Protein AF-A0A3S4LIE2-F1 (afdb_monomer_lite)

Radius of gyration: 16.59 Å; chains: 1; bounding box: 38×40×39 Å

Structure (mmCIF, N/CA/C/O backbone):
data_AF-A0A3S4LIE2-F1
#
_entry.id   AF-A0A3S4LIE2-F1
#
loop_
_atom_site.group_PDB
_atom_site.id
_atom_site.type_symbol
_atom_site.label_atom_id
_atom_site.label_alt_id
_atom_s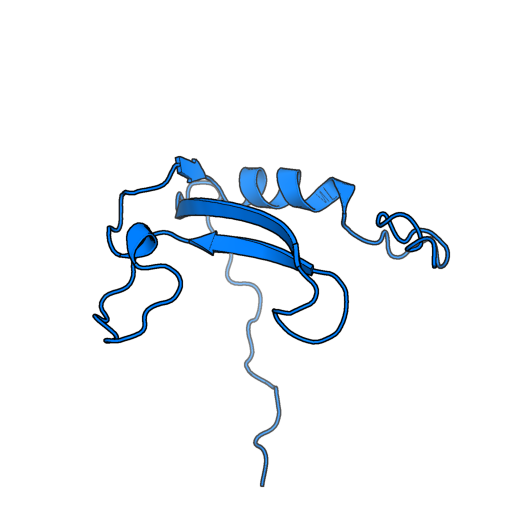ite.label_comp_id
_atom_site.label_asym_id
_atom_site.label_entity_id
_atom_site.label_seq_id
_atom_site.pdbx_PDB_ins_code
_atom_site.Cartn_x
_atom_site.Cartn_y
_atom_site.Cartn_z
_atom_site.occupancy
_atom_site.B_iso_or_equiv
_atom_site.auth_seq_id
_atom_site.auth_comp_id
_atom_site.auth_asym_id
_atom_site.auth_atom_id
_atom_site.pdbx_PDB_model_num
ATOM 1 N N . MET A 1 1 ? -8.472 10.598 -27.092 1.00 41.81 1 MET A N 1
ATOM 2 C CA . MET A 1 1 ? -9.824 10.164 -26.684 1.00 41.81 1 MET A CA 1
ATOM 3 C C . MET A 1 1 ? -9.706 9.562 -25.297 1.00 41.81 1 MET A C 1
ATOM 5 O O . MET A 1 1 ? -9.472 8.371 -25.163 1.00 41.81 1 MET A O 1
ATOM 9 N N . THR A 1 2 ? -9.739 10.413 -24.277 1.00 46.62 2 THR A N 1
ATOM 10 C CA . THR A 1 2 ? -9.688 10.006 -22.867 1.00 46.62 2 THR A CA 1
ATOM 11 C C . THR A 1 2 ? -11.138 9.851 -22.416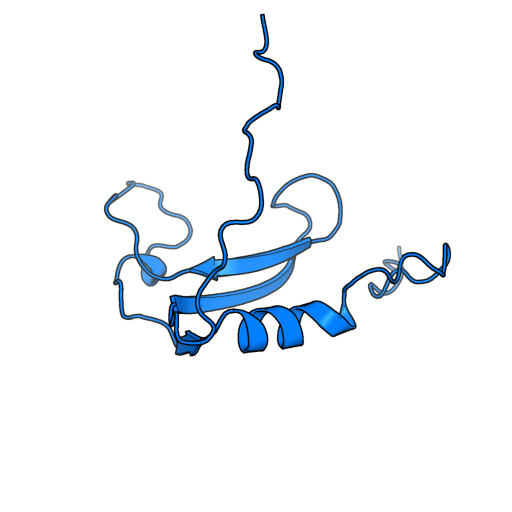 1.00 46.62 2 THR A C 1
ATOM 13 O O . THR A 1 2 ? -11.894 10.808 -22.601 1.00 46.62 2 THR A O 1
ATOM 16 N N . PRO A 1 3 ? -11.582 8.689 -21.912 1.00 47.34 3 PRO A N 1
ATOM 17 C CA . PRO A 1 3 ? -12.933 8.578 -21.380 1.00 47.34 3 PRO A CA 1
ATOM 18 C C . PRO A 1 3 ? -13.093 9.533 -20.183 1.00 47.34 3 PRO A C 1
ATOM 20 O O . PRO A 1 3 ? -12.108 9.799 -19.483 1.00 47.34 3 PRO A O 1
ATOM 23 N N . PRO A 1 4 ? -14.296 10.088 -19.952 1.00 52.19 4 PRO A N 1
ATOM 24 C CA . PRO A 1 4 ? -14.542 10.921 -18.787 1.00 52.19 4 PRO A CA 1
ATOM 25 C C . PRO A 1 4 ? -14.318 10.099 -17.514 1.00 52.19 4 PRO A C 1
ATOM 27 O O . PRO A 1 4 ? -14.785 8.968 -17.397 1.00 52.19 4 PRO A O 1
ATOM 30 N N . ILE A 1 5 ? -13.607 10.698 -16.561 1.00 56.69 5 ILE A N 1
ATOM 31 C CA . ILE A 1 5 ? -13.405 10.256 -15.172 1.00 56.69 5 ILE A CA 1
ATOM 32 C C . ILE A 1 5 ? -14.718 10.290 -14.365 1.00 56.69 5 ILE A C 1
ATOM 34 O O . ILE A 1 5 ? -14.787 10.868 -13.288 1.00 56.69 5 ILE A O 1
ATOM 38 N N . ALA A 1 6 ? -15.780 9.698 -14.902 1.00 45.03 6 ALA A N 1
ATOM 39 C CA . ALA A 1 6 ? -17.031 9.441 -14.206 1.00 45.03 6 ALA A CA 1
ATOM 40 C C . ALA A 1 6 ? -17.150 7.927 -14.010 1.00 45.03 6 ALA A C 1
ATOM 42 O O . ALA A 1 6 ? -17.982 7.259 -14.616 1.00 45.03 6 ALA A O 1
ATOM 43 N N . ALA A 1 7 ? -16.248 7.360 -13.209 1.00 47.09 7 ALA A N 1
ATOM 44 C CA . ALA A 1 7 ? -16.605 6.141 -12.508 1.00 47.09 7 ALA A CA 1
ATOM 45 C C . ALA A 1 7 ? -17.474 6.602 -11.340 1.00 47.09 7 ALA A C 1
ATOM 47 O O . ALA A 1 7 ? -16.973 7.270 -10.440 1.00 47.09 7 ALA A O 1
ATOM 48 N N . ASP A 1 8 ? -18.767 6.303 -11.389 1.00 48.09 8 ASP A N 1
ATOM 49 C CA . ASP A 1 8 ? -19.680 6.446 -10.261 1.00 48.09 8 ASP A CA 1
ATOM 50 C C . ASP A 1 8 ? -19.225 5.511 -9.128 1.00 48.09 8 ASP A C 1
ATOM 52 O O . ASP A 1 8 ? -19.757 4.423 -8.925 1.00 48.09 8 ASP A O 1
ATOM 56 N N . TYR A 1 9 ? -18.217 5.928 -8.360 1.00 58.28 9 TYR A N 1
ATOM 57 C CA . TYR A 1 9 ? -17.924 5.382 -7.036 1.00 58.28 9 TYR A CA 1
ATOM 58 C C . TYR A 1 9 ? -18.885 6.016 -6.025 1.00 58.28 9 TYR A C 1
ATOM 60 O O . TYR A 1 9 ? -18.480 6.524 -4.984 1.00 58.28 9 TYR A O 1
ATOM 68 N N . THR A 1 10 ? -20.186 6.051 -6.324 1.00 50.47 10 THR A N 1
ATOM 69 C CA . THR A 1 10 ? -21.180 6.395 -5.304 1.00 50.47 10 THR A CA 1
ATOM 70 C C . THR A 1 10 ? -20.923 5.508 -4.099 1.00 50.47 10 THR A C 1
ATOM 72 O O . THR A 1 10 ? -20.951 4.286 -4.233 1.00 50.47 10 THR A O 1
ATOM 75 N N . ALA A 1 11 ? -20.596 6.153 -2.976 1.00 58.06 11 ALA A N 1
ATOM 76 C CA . ALA A 1 11 ? -20.187 5.559 -1.715 1.00 58.06 11 ALA A CA 1
ATOM 77 C C . ALA A 1 11 ? -21.035 4.324 -1.395 1.00 58.06 11 ALA A C 1
ATOM 79 O O . ALA A 1 11 ? -22.148 4.427 -0.880 1.00 58.06 11 ALA A O 1
ATOM 80 N N . GLN A 1 12 ? -20.522 3.143 -1.735 1.00 56.19 12 GLN A N 1
ATOM 81 C CA . GLN A 1 12 ? -21.087 1.906 -1.232 1.00 56.19 12 GLN A CA 1
ATOM 82 C C . GLN A 1 12 ? -20.879 1.937 0.276 1.00 56.19 12 GLN A C 1
ATOM 84 O O . GLN A 1 12 ? -19.788 2.269 0.742 1.00 56.19 12 GLN A O 1
ATOM 89 N N . ALA A 1 13 ? -21.937 1.650 1.032 1.00 57.84 13 ALA A N 1
ATOM 90 C CA . ALA A 1 13 ? -21.864 1.539 2.478 1.00 57.84 13 ALA A CA 1
ATOM 91 C C . ALA A 1 13 ? -20.886 0.408 2.824 1.00 57.84 13 ALA A C 1
ATOM 93 O O . ALA A 1 13 ? -21.249 -0.768 2.813 1.00 57.84 13 ALA A O 1
ATOM 94 N N . VAL A 1 14 ? -19.620 0.759 3.053 1.00 63.34 14 VAL A N 1
ATOM 95 C CA . VAL A 1 14 ? -18.616 -0.172 3.556 1.00 63.34 14 VAL A CA 1
ATOM 96 C C . VAL A 1 14 ? -19.045 -0.513 4.976 1.00 63.34 14 VAL A C 1
ATOM 98 O O . VAL A 1 14 ? -19.209 0.380 5.805 1.00 63.34 14 VAL A O 1
ATOM 101 N N . SER A 1 15 ? -19.313 -1.791 5.240 1.00 66.25 15 SER A N 1
ATOM 102 C CA . SER A 1 15 ? -19.643 -2.236 6.592 1.00 66.25 15 SER A CA 1
ATOM 103 C C . SER A 1 15 ? -18.477 -1.915 7.525 1.00 66.25 15 SER A C 1
ATOM 105 O O . SER A 1 15 ? -17.333 -2.220 7.190 1.00 66.25 15 SER A O 1
ATOM 107 N N . THR A 1 16 ? -18.768 -1.374 8.706 1.00 69.38 16 THR A N 1
ATOM 108 C CA . THR A 1 16 ? -17.779 -1.058 9.755 1.00 69.38 16 THR A CA 1
ATOM 109 C C . THR A 1 16 ? -16.997 -2.283 10.254 1.00 69.38 16 THR A C 1
ATOM 111 O O . THR A 1 16 ? -15.976 -2.136 10.913 1.00 69.38 16 THR A O 1
ATOM 114 N N . ASP A 1 17 ? -17.442 -3.498 9.910 1.00 79.44 17 ASP A N 1
ATOM 115 C CA . ASP A 1 17 ? -16.770 -4.766 10.229 1.00 79.44 17 ASP A CA 1
ATOM 116 C C . ASP A 1 17 ? -15.819 -5.267 9.123 1.00 79.44 17 ASP A C 1
ATOM 118 O O . ASP A 1 17 ? -15.260 -6.360 9.224 1.00 79.44 17 ASP A O 1
ATOM 122 N N . THR A 1 18 ? -15.622 -4.518 8.031 1.00 89.31 18 THR A N 1
ATOM 123 C CA . THR A 1 18 ? -14.677 -4.937 6.986 1.00 89.31 18 THR A CA 1
ATOM 124 C C . THR A 1 18 ? -13.234 -4.769 7.459 1.00 89.31 18 THR A C 1
ATOM 126 O O . THR A 1 18 ? -12.755 -3.654 7.658 1.00 89.31 18 THR A O 1
ATOM 129 N N . ILE A 1 19 ? -12.525 -5.893 7.575 1.00 93.25 19 ILE A N 1
ATOM 130 C CA . ILE A 1 19 ? -11.101 -5.942 7.915 1.00 93.25 19 ILE A CA 1
ATOM 131 C C . ILE A 1 19 ? -10.264 -6.162 6.652 1.00 93.25 19 ILE A C 1
ATOM 133 O O . ILE A 1 19 ? -10.476 -7.122 5.909 1.00 93.25 19 ILE A O 1
ATOM 137 N N . GLY A 1 20 ? -9.287 -5.282 6.432 1.00 93.31 20 GLY A N 1
ATOM 138 C CA . GLY A 1 20 ? -8.247 -5.425 5.414 1.00 93.31 20 GLY A CA 1
ATOM 139 C C . GLY A 1 20 ? -6.886 -5.772 6.021 1.00 93.31 20 GLY A C 1
ATOM 140 O O . GLY A 1 20 ? -6.680 -5.641 7.227 1.00 93.31 20 GLY A O 1
ATOM 141 N N . TYR A 1 21 ? -5.940 -6.191 5.177 1.00 96.06 21 TYR A N 1
ATOM 142 C CA . TYR A 1 21 ? -4.546 -6.423 5.569 1.00 96.06 21 TYR A CA 1
ATOM 143 C C . TYR A 1 21 ? -3.657 -5.315 5.012 1.00 96.06 21 TYR A C 1
ATOM 145 O O . TYR A 1 21 ? -3.516 -5.163 3.796 1.00 96.06 21 TYR A O 1
ATOM 153 N N . LEU A 1 22 ? -3.043 -4.550 5.907 1.00 96.12 22 LEU A N 1
ATOM 154 C CA . LEU A 1 22 ? -2.131 -3.473 5.559 1.00 96.12 22 LEU A CA 1
ATOM 155 C C . LEU A 1 22 ? -0.690 -3.877 5.872 1.00 96.12 22 LEU A C 1
ATOM 157 O O . LEU A 1 22 ? -0.374 -4.220 7.010 1.00 96.12 22 LEU A O 1
ATOM 161 N N . HIS A 1 23 ? 0.182 -3.817 4.869 1.00 97.44 23 HIS A N 1
ATOM 162 C CA . HIS A 1 23 ? 1.602 -4.125 5.014 1.00 97.44 23 HIS A CA 1
ATOM 163 C C . HIS A 1 23 ? 2.347 -2.980 5.714 1.00 97.44 23 HIS A C 1
ATOM 165 O O . HIS A 1 23 ? 2.976 -3.186 6.749 1.00 97.44 23 HIS A O 1
ATOM 171 N N . SER A 1 24 ? 2.240 -1.763 5.174 1.00 96.06 24 SER A N 1
ATOM 172 C CA . SER A 1 24 ? 2.934 -0.580 5.691 1.00 96.06 24 SER A CA 1
ATOM 173 C C . SER A 1 24 ? 2.222 0.722 5.314 1.00 96.06 24 SER A C 1
ATOM 175 O O . SER A 1 24 ? 1.348 0.754 4.443 1.00 96.06 24 SER A O 1
ATOM 177 N N . THR A 1 25 ? 2.600 1.801 5.996 1.00 96.25 25 THR A N 1
ATOM 178 C CA . THR A 1 25 ? 2.202 3.180 5.697 1.00 96.25 25 THR A CA 1
ATOM 179 C C . THR A 1 25 ? 3.440 4.020 5.417 1.00 96.25 25 THR A C 1
ATOM 181 O O . THR A 1 25 ? 4.473 3.815 6.048 1.00 96.25 25 THR A O 1
ATOM 184 N N . GLU A 1 26 ? 3.331 4.967 4.489 1.00 94.88 26 GLU A N 1
ATOM 185 C CA . GLU A 1 26 ? 4.383 5.944 4.196 1.00 94.88 26 GLU A CA 1
ATOM 186 C C . GLU A 1 26 ? 3.792 7.354 4.240 1.00 94.88 26 GLU A C 1
ATOM 188 O O . GLU A 1 26 ? 2.840 7.672 3.518 1.00 94.88 26 GLU A O 1
ATOM 193 N N . SER A 1 27 ? 4.351 8.212 5.092 1.00 92.62 27 SER A N 1
ATOM 194 C CA . SER A 1 27 ? 3.953 9.615 5.186 1.00 92.62 27 SER A CA 1
ATOM 195 C C . SER A 1 27 ? 4.885 10.485 4.351 1.00 92.62 27 SER A C 1
ATOM 197 O O . SER A 1 27 ? 6.089 10.492 4.581 1.00 92.62 27 SER A O 1
ATOM 199 N N . GLY A 1 28 ? 4.337 11.290 3.442 1.00 90.06 28 GLY A N 1
ATOM 200 C CA . GLY A 1 28 ? 5.134 12.212 2.633 1.00 90.06 28 GLY A CA 1
ATOM 201 C C . GLY A 1 28 ? 5.739 11.575 1.381 1.00 90.06 28 GLY A C 1
ATOM 202 O O . GLY A 1 28 ? 6.789 12.003 0.909 1.00 90.06 28 GLY A O 1
ATOM 203 N N . ALA A 1 29 ? 5.066 10.582 0.808 1.00 92.06 29 ALA A N 1
ATOM 204 C CA . ALA A 1 29 ? 5.477 9.985 -0.448 1.00 92.06 29 ALA A CA 1
ATOM 205 C C . ALA A 1 29 ? 5.327 10.990 -1.605 1.00 92.06 29 ALA A C 1
ATOM 207 O O . ALA A 1 29 ? 4.212 11.342 -2.001 1.00 92.06 29 ALA A O 1
ATOM 208 N N . GLY A 1 30 ? 6.459 11.468 -2.129 1.00 94.44 30 GLY A N 1
ATOM 209 C CA . GLY A 1 30 ? 6.521 12.447 -3.225 1.00 94.44 30 GLY A CA 1
ATOM 210 C C . GLY A 1 30 ? 6.715 11.839 -4.618 1.00 94.44 30 GLY A C 1
ATOM 211 O O . GLY A 1 30 ? 6.693 12.565 -5.610 1.00 94.44 30 GLY A O 1
ATOM 212 N N . VAL A 1 31 ? 6.929 10.522 -4.701 1.00 94.94 31 VAL A N 1
ATOM 213 C CA . VAL A 1 31 ? 7.149 9.793 -5.966 1.00 94.94 31 VAL A CA 1
ATOM 214 C C . VAL A 1 31 ? 5.943 8.955 -6.396 1.00 94.94 31 VAL A C 1
ATOM 216 O O . VAL A 1 31 ? 5.875 8.529 -7.545 1.00 94.94 31 VAL A O 1
ATOM 219 N N . ASP A 1 32 ? 4.940 8.811 -5.528 1.00 91.25 32 ASP A N 1
ATOM 220 C CA . ASP A 1 32 ? 3.704 8.060 -5.789 1.00 91.25 32 ASP A CA 1
ATOM 221 C C . ASP A 1 32 ? 2.628 8.935 -6.468 1.00 91.25 32 ASP A C 1
ATOM 223 O O . ASP A 1 32 ? 1.436 8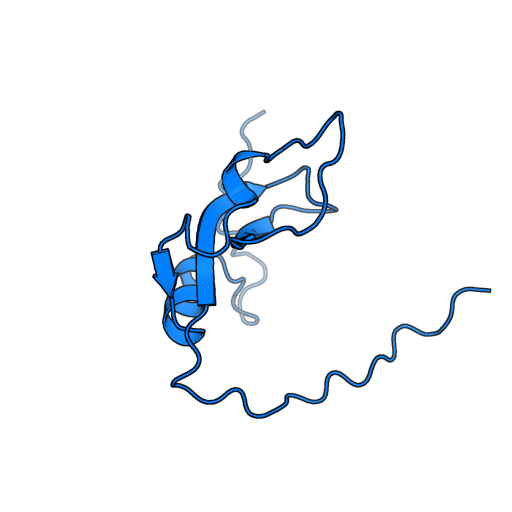.867 -6.164 1.00 91.25 32 ASP A O 1
ATOM 227 N N . GLY A 1 33 ? 3.072 9.818 -7.373 1.00 90.19 33 GLY A N 1
ATOM 228 C CA . GLY A 1 33 ? 2.282 10.793 -8.139 1.00 90.19 33 GLY A CA 1
ATOM 229 C C . GLY A 1 33 ? 2.499 12.262 -7.709 1.00 90.19 33 GLY A C 1
ATOM 230 O O . GLY A 1 33 ? 3.302 12.542 -6.827 1.00 90.19 33 GLY A O 1
ATOM 231 N N . PRO A 1 34 ? 1.717 13.230 -8.221 1.00 91.12 34 PRO A N 1
ATOM 232 C CA . PRO A 1 34 ? 1.901 14.660 -7.920 1.00 91.12 34 PRO A CA 1
ATOM 233 C C . PRO A 1 34 ? 1.588 15.063 -6.464 1.00 91.12 34 PRO A C 1
ATOM 235 O O . PRO A 1 34 ? 0.529 14.707 -5.955 1.00 91.12 34 PRO A O 1
ATOM 238 N N . GLY A 1 35 ? 2.447 15.870 -5.832 1.00 89.12 35 GLY A N 1
ATOM 239 C CA . GLY A 1 35 ? 2.275 16.352 -4.449 1.00 89.12 35 GLY A CA 1
ATOM 240 C C . GLY A 1 35 ? 2.782 15.375 -3.378 1.00 89.12 35 GLY A C 1
ATOM 241 O O . GLY A 1 35 ? 3.263 14.295 -3.702 1.00 89.12 35 GLY A O 1
ATOM 242 N N . MET A 1 36 ? 2.668 15.758 -2.102 1.00 90.12 36 MET A N 1
ATOM 243 C CA . MET A 1 36 ? 3.011 14.892 -0.964 1.00 90.12 36 MET A CA 1
ATOM 244 C C . MET A 1 36 ? 1.801 14.045 -0.574 1.00 90.12 36 MET A C 1
ATOM 246 O O . MET A 1 36 ? 0.729 14.596 -0.315 1.00 90.12 36 MET A O 1
ATOM 250 N N . ARG A 1 37 ? 1.961 12.719 -0.524 1.00 90.38 37 ARG A N 1
ATOM 251 C CA . ARG A 1 37 ? 0.880 11.791 -0.163 1.00 90.38 37 ARG A CA 1
ATOM 252 C C . ARG A 1 37 ? 1.149 11.039 1.127 1.00 90.38 37 ARG A C 1
ATOM 254 O O . ARG A 1 37 ? 2.290 10.804 1.511 1.00 90.38 37 ARG A O 1
ATOM 261 N N . PHE A 1 38 ? 0.061 10.621 1.758 1.00 94.62 38 PHE A N 1
ATOM 262 C CA . PHE A 1 38 ? 0.066 9.510 2.694 1.00 94.62 38 PHE A CA 1
ATOM 263 C C . PHE A 1 38 ? -0.342 8.254 1.918 1.00 94.62 38 PHE A C 1
ATOM 265 O O . PHE A 1 38 ? -1.392 8.254 1.272 1.00 94.62 38 PHE A O 1
ATOM 272 N N . VAL A 1 39 ? 0.494 7.219 1.926 1.00 95.69 39 VAL A N 1
ATOM 273 C CA . VAL A 1 39 ? 0.298 6.009 1.118 1.00 95.69 39 VAL A CA 1
ATOM 274 C C . VAL A 1 39 ? 0.095 4.806 2.027 1.00 95.69 39 VAL A C 1
ATOM 276 O O . VAL A 1 39 ? 0.856 4.572 2.962 1.00 95.69 39 VAL A O 1
ATOM 279 N N . PHE A 1 40 ? -0.942 4.032 1.721 1.00 96.56 40 PHE A N 1
ATOM 280 C CA . PHE A 1 40 ? -1.228 2.738 2.326 1.00 96.56 40 PHE A CA 1
ATOM 281 C C . PHE A 1 40 ? -0.763 1.630 1.374 1.00 96.56 40 PHE A C 1
ATOM 283 O O . PHE A 1 40 ? -1.333 1.467 0.295 1.00 96.56 40 PHE A O 1
ATOM 290 N N . PHE A 1 41 ? 0.233 0.837 1.770 1.00 96.81 41 PHE A N 1
ATOM 291 C CA . PHE A 1 41 ? 0.610 -0.377 1.046 1.00 96.81 41 PHE A CA 1
ATOM 292 C C . PHE A 1 41 ? -0.179 -1.563 1.606 1.00 96.81 41 PHE A C 1
ATOM 294 O O . PHE A 1 41 ? 0.023 -1.984 2.745 1.00 96.81 41 PHE A O 1
ATOM 301 N N . VAL A 1 42 ? -1.106 -2.105 0.815 1.00 96.38 42 VAL A N 1
ATOM 302 C CA . VAL A 1 42 ? -1.928 -3.266 1.197 1.00 96.38 42 VAL A CA 1
ATOM 303 C C . VAL A 1 42 ? -1.191 -4.587 0.967 1.00 96.38 42 VAL A C 1
ATOM 305 O O . VAL A 1 42 ? -0.288 -4.679 0.138 1.00 96.38 42 VAL A O 1
ATOM 308 N N . SER A 1 43 ? -1.577 -5.620 1.713 1.00 97.12 43 SER A N 1
ATOM 309 C CA . SER A 1 43 ? -1.041 -6.974 1.550 1.00 97.12 43 SER A CA 1
ATOM 310 C C . SER A 1 43 ? -1.812 -7.754 0.484 1.00 97.12 43 SER A C 1
ATOM 312 O O . SER A 1 43 ? -3.040 -7.730 0.443 1.00 97.12 43 SER A O 1
ATOM 314 N N . GLY A 1 44 ? -1.086 -8.511 -0.334 1.00 96.31 44 GLY A N 1
ATOM 315 C CA . GLY A 1 44 ? -1.614 -9.362 -1.394 1.00 96.31 44 GLY A CA 1
ATOM 316 C C . GLY A 1 44 ? -1.345 -8.807 -2.790 1.00 96.31 44 GLY A C 1
ATOM 317 O O . GLY A 1 44 ? -1.880 -7.781 -3.193 1.00 96.31 44 GLY A O 1
ATOM 318 N N . CYS A 1 45 ? -0.573 -9.550 -3.581 1.00 96.12 45 CYS A N 1
ATOM 319 C CA . CYS A 1 45 ? -0.451 -9.328 -5.017 1.00 96.12 45 CYS A CA 1
ATOM 320 C C . CYS A 1 45 ? -0.315 -10.688 -5.695 1.00 96.12 45 CYS A C 1
ATOM 322 O O . CYS A 1 45 ? 0.553 -11.480 -5.330 1.00 96.12 45 CYS A O 1
ATOM 324 N N . GLN A 1 46 ? -1.175 -10.974 -6.672 1.00 95.88 46 GLN A N 1
ATOM 325 C CA . GLN A 1 46 ? -1.178 -12.260 -7.382 1.00 95.88 46 GLN A CA 1
ATOM 326 C C . GLN A 1 46 ? -0.144 -12.308 -8.515 1.00 95.88 46 GLN A C 1
ATOM 328 O O . GLN A 1 46 ? 0.116 -13.371 -9.075 1.00 95.88 46 GLN A O 1
ATOM 333 N N . PHE A 1 47 ? 0.476 -11.173 -8.838 1.00 96.44 47 PHE A N 1
ATOM 334 C CA . PHE A 1 47 ? 1.531 -11.100 -9.839 1.00 96.44 47 PHE A CA 1
ATOM 335 C C . PHE A 1 47 ? 2.911 -11.382 -9.245 1.00 96.44 47 PHE A C 1
ATOM 337 O O . PHE A 1 47 ? 3.172 -11.184 -8.059 1.00 96.44 47 PHE A O 1
ATOM 344 N N . ARG A 1 48 ? 3.816 -11.858 -10.100 1.00 96.06 48 ARG A N 1
ATOM 345 C CA . ARG A 1 48 ? 5.212 -12.176 -9.768 1.00 96.06 48 ARG A CA 1
ATOM 346 C C . ARG A 1 48 ? 6.142 -11.455 -10.733 1.00 96.06 48 ARG A C 1
ATOM 348 O O . ARG A 1 48 ? 6.888 -12.071 -11.488 1.00 96.06 48 ARG A O 1
ATOM 355 N N . CYS A 1 49 ? 6.016 -10.131 -10.758 1.00 97.62 49 CYS A N 1
ATOM 356 C CA . CYS A 1 49 ? 6.817 -9.273 -11.622 1.00 97.62 49 CYS A CA 1
ATOM 357 C C . CYS A 1 49 ? 8.312 -9.502 -11.348 1.00 97.62 49 CYS A C 1
ATOM 359 O O . CYS A 1 49 ? 8.721 -9.510 -10.188 1.00 97.62 49 CYS A O 1
ATOM 361 N N . LEU A 1 50 ? 9.121 -9.633 -12.407 1.00 97.56 50 LEU A N 1
ATOM 362 C CA . LEU A 1 50 ? 10.571 -9.872 -12.312 1.00 97.56 50 LEU A CA 1
ATOM 363 C C . LEU A 1 50 ? 11.308 -8.769 -11.527 1.00 97.56 50 LEU A C 1
ATOM 365 O O . LEU A 1 50 ? 12.296 -9.037 -10.857 1.00 97.56 50 LEU A O 1
ATOM 369 N N . TYR A 1 51 ? 10.799 -7.541 -11.602 1.00 97.25 51 TYR A N 1
ATOM 370 C CA . TYR A 1 51 ? 11.332 -6.336 -10.961 1.00 97.25 51 TYR A CA 1
ATOM 371 C C . TYR A 1 51 ? 10.300 -5.734 -9.998 1.00 97.25 51 TYR A C 1
ATOM 373 O O . TYR A 1 51 ? 10.039 -4.532 -9.995 1.00 97.25 51 TYR A O 1
ATOM 381 N N . CYS A 1 52 ? 9.641 -6.589 -9.212 1.00 97.50 52 CYS A N 1
ATOM 382 C CA . CYS A 1 52 ? 8.716 -6.118 -8.189 1.00 97.50 52 CYS A CA 1
ATOM 383 C C . CYS A 1 52 ? 9.464 -5.244 -7.174 1.00 97.50 52 CYS A C 1
ATOM 385 O O . CYS A 1 52 ? 10.440 -5.693 -6.581 1.00 97.50 52 CYS A O 1
ATOM 387 N N . HIS A 1 53 ? 8.995 -4.012 -6.977 1.00 95.75 53 HIS A N 1
ATOM 388 C CA . HIS A 1 53 ? 9.567 -3.107 -5.982 1.00 95.75 53 HIS A CA 1
ATOM 389 C C . HIS A 1 53 ? 9.267 -3.574 -4.550 1.00 95.75 53 HIS A C 1
ATOM 391 O O . HIS A 1 53 ? 10.128 -3.476 -3.685 1.00 95.75 53 HIS A O 1
ATOM 397 N N . ASN A 1 54 ? 8.084 -4.173 -4.349 1.00 95.38 54 ASN A N 1
ATOM 398 C CA . ASN A 1 54 ? 7.568 -4.589 -3.043 1.00 95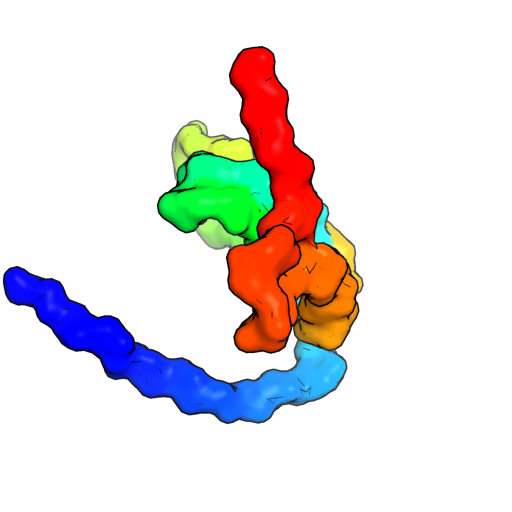.38 54 ASN A CA 1
ATOM 399 C C . ASN A 1 54 ? 7.217 -6.095 -3.036 1.00 95.38 54 ASN A C 1
ATOM 401 O O . ASN A 1 54 ? 6.036 -6.458 -2.978 1.00 95.38 54 ASN A O 1
ATOM 405 N N . PRO A 1 55 ? 8.198 -7.008 -3.187 1.00 96.31 55 PRO A N 1
ATOM 406 C CA . PRO A 1 55 ? 7.941 -8.453 -3.234 1.00 96.31 55 PRO A CA 1
ATOM 407 C C . PRO A 1 55 ? 7.465 -9.029 -1.890 1.00 96.31 55 PRO A C 1
ATOM 409 O O . PRO A 1 55 ? 6.828 -10.081 -1.837 1.00 96.31 55 PRO A O 1
ATOM 412 N N . ASP A 1 56 ? 7.741 -8.327 -0.799 1.00 95.06 56 ASP A N 1
ATOM 413 C CA . ASP A 1 56 ? 7.238 -8.586 0.547 1.00 95.06 56 ASP A CA 1
ATOM 414 C C . ASP A 1 56 ? 5.706 -8.486 0.643 1.00 95.06 56 ASP A C 1
ATOM 416 O O . ASP A 1 56 ? 5.076 -9.276 1.352 1.00 95.06 56 ASP A O 1
ATOM 420 N N . THR A 1 57 ? 5.071 -7.620 -0.148 1.00 96.94 57 THR A N 1
ATOM 421 C CA . THR A 1 57 ? 3.604 -7.467 -0.158 1.00 96.94 57 THR A CA 1
ATOM 422 C C . THR A 1 57 ? 2.851 -8.646 -0.786 1.00 96.94 57 THR A C 1
ATOM 424 O O . THR A 1 57 ? 1.629 -8.705 -0.705 1.00 96.94 57 THR A O 1
ATOM 427 N N . TRP A 1 58 ? 3.521 -9.622 -1.409 1.00 96.31 58 TRP A N 1
ATOM 428 C CA . TRP A 1 58 ? 2.849 -10.689 -2.169 1.00 96.31 58 TRP A CA 1
ATOM 429 C C . TRP A 1 58 ? 1.905 -11.566 -1.349 1.00 96.31 58 TRP A C 1
ATOM 431 O O . TRP A 1 58 ? 0.916 -12.076 -1.880 1.00 96.31 58 TRP A O 1
ATOM 441 N N . LYS A 1 59 ? 2.228 -11.794 -0.078 1.00 94.19 59 LYS A N 1
ATOM 442 C CA . LYS A 1 59 ? 1.471 -12.695 0.791 1.00 94.19 59 LYS A CA 1
ATOM 443 C C . LYS A 1 59 ? 0.279 -11.948 1.387 1.00 94.19 59 LYS A C 1
ATOM 445 O O . LYS A 1 59 ? 0.459 -10.952 2.075 1.00 94.19 59 LYS A O 1
ATOM 450 N N . LEU A 1 60 ? -0.925 -12.484 1.180 1.00 87.69 60 LEU A N 1
ATOM 451 C CA . LEU A 1 60 ? -2.190 -11.853 1.583 1.00 87.69 60 LEU A CA 1
ATOM 452 C C . LEU A 1 60 ? -2.269 -11.526 3.085 1.00 87.69 60 LEU A C 1
ATOM 454 O O . LEU A 1 60 ? -2.860 -10.527 3.467 1.00 87.69 60 LEU A O 1
ATOM 458 N N . HIS A 1 61 ? -1.631 -12.344 3.923 1.00 86.62 61 HIS A N 1
ATOM 459 C CA . HIS A 1 61 ? -1.626 -12.185 5.381 1.00 86.62 61 HIS A CA 1
ATOM 460 C C . HIS A 1 61 ? -0.310 -11.605 5.928 1.00 86.62 61 HIS A C 1
ATOM 462 O O . HIS A 1 61 ? -0.074 -11.666 7.130 1.00 86.62 61 HIS A O 1
ATOM 468 N N . ASN A 1 62 ? 0.571 -11.078 5.068 1.00 88.69 62 ASN A N 1
ATOM 469 C CA . ASN A 1 62 ? 1.817 -10.432 5.491 1.00 88.69 62 ASN A CA 1
ATOM 470 C C . ASN A 1 62 ? 1.591 -8.943 5.778 1.00 88.69 62 ASN A C 1
ATOM 472 O O . ASN A 1 62 ? 2.140 -8.079 5.105 1.00 88.69 62 ASN A O 1
ATOM 476 N N . GLY A 1 63 ? 0.743 -8.661 6.761 1.00 90.94 63 GLY A N 1
ATOM 477 C CA . GLY A 1 63 ? 0.388 -7.313 7.181 1.00 90.94 63 GLY A CA 1
ATOM 478 C C . GLY A 1 63 ? -0.484 -7.343 8.429 1.00 90.94 63 GLY A C 1
ATOM 479 O O . GLY A 1 63 ? -0.929 -8.406 8.871 1.00 90.94 63 GLY A O 1
ATOM 480 N N . ARG A 1 64 ? -0.741 -6.173 9.007 1.00 95.31 64 ARG A N 1
ATOM 481 C CA . ARG A 1 64 ? -1.664 -6.038 10.137 1.00 95.31 64 ARG A CA 1
ATOM 482 C C . ARG A 1 64 ? -3.110 -5.995 9.653 1.00 95.31 64 ARG A C 1
ATOM 484 O O . ARG A 1 64 ? -3.397 -5.457 8.588 1.00 95.31 64 ARG A O 1
ATOM 491 N N . GLN A 1 65 ? -4.014 -6.540 10.458 1.00 95.50 65 GLN A N 1
ATOM 492 C CA . GLN A 1 65 ? -5.454 -6.411 10.249 1.00 95.50 65 GLN A CA 1
ATOM 493 C C . GLN A 1 65 ? -5.905 -5.009 10.663 1.00 95.50 65 GLN A C 1
ATOM 495 O O . GLN A 1 65 ? -5.562 -4.561 11.758 1.00 95.50 65 GLN A O 1
ATOM 500 N N . VAL A 1 66 ? -6.630 -4.317 9.786 1.00 94.75 66 VAL A N 1
ATOM 501 C CA . VAL A 1 66 ? -7.039 -2.918 9.979 1.00 94.75 66 VAL A CA 1
ATOM 502 C C . VAL A 1 66 ? -8.457 -2.719 9.451 1.00 94.75 66 VAL A C 1
ATOM 504 O O . VAL A 1 66 ? -8.761 -3.167 8.344 1.00 94.75 66 VAL A O 1
ATOM 507 N N . SER A 1 67 ? -9.315 -2.045 10.222 1.00 94.69 67 SER A N 1
ATOM 508 C CA . SER A 1 67 ? -10.610 -1.554 9.726 1.00 94.69 67 SER A CA 1
ATOM 509 C C . SER A 1 67 ? -10.444 -0.251 8.937 1.00 94.69 67 SER A C 1
ATOM 511 O O . SER A 1 67 ? -9.415 0.426 9.022 1.00 94.69 67 SER A O 1
ATOM 513 N N . VAL A 1 68 ? -11.465 0.151 8.183 1.00 92.38 68 VAL A N 1
ATOM 514 C CA . VAL A 1 68 ? -11.424 1.430 7.457 1.00 92.38 68 VAL A CA 1
ATOM 515 C C . VAL A 1 68 ? -11.277 2.608 8.422 1.00 92.38 68 VAL A C 1
ATOM 517 O O . VAL A 1 68 ? -10.483 3.508 8.174 1.00 92.38 68 VAL A O 1
ATOM 520 N N . GLU A 1 69 ? -11.975 2.585 9.552 1.00 92.06 69 GLU A N 1
ATOM 521 C CA . GLU A 1 69 ? -11.932 3.629 10.579 1.00 92.06 69 GLU A CA 1
ATOM 522 C C . GLU A 1 69 ? -10.534 3.751 11.189 1.00 92.06 69 GLU A C 1
ATOM 524 O O . GLU A 1 69 ? -10.031 4.860 11.369 1.00 92.06 69 GLU A O 1
ATOM 529 N N . GLN A 1 70 ? -9.881 2.618 11.462 1.00 93.88 70 GLN A N 1
ATOM 530 C CA . GLN A 1 70 ? -8.508 2.598 11.962 1.00 93.88 70 GLN A CA 1
ATOM 531 C C . GLN A 1 70 ? -7.540 3.190 10.933 1.00 93.88 70 GLN A C 1
ATOM 533 O O . GLN A 1 70 ? -6.759 4.076 11.277 1.00 93.88 70 GLN A O 1
ATOM 538 N N . ALA A 1 71 ? -7.638 2.785 9.664 1.00 93.12 71 ALA A N 1
ATOM 539 C CA . ALA A 1 71 ? -6.813 3.351 8.599 1.00 93.12 71 ALA A CA 1
ATOM 540 C C . ALA A 1 71 ? -7.056 4.864 8.435 1.00 93.12 71 ALA A C 1
ATOM 542 O O . ALA A 1 71 ? -6.108 5.644 8.356 1.00 93.12 71 ALA A O 1
ATOM 543 N N . LEU A 1 72 ? -8.316 5.309 8.459 1.00 91.38 72 LEU A N 1
ATOM 544 C CA . LEU A 1 72 ? -8.672 6.727 8.377 1.00 91.38 72 LEU A CA 1
ATOM 545 C C . LEU A 1 72 ? -8.128 7.536 9.561 1.00 91.38 72 LEU A C 1
ATOM 547 O O . LEU A 1 72 ? -7.685 8.669 9.375 1.00 91.38 72 LEU A O 1
ATOM 551 N N . SER A 1 73 ? -8.109 6.959 10.763 1.00 92.12 73 SER A N 1
ATOM 552 C CA . SER A 1 73 ? -7.553 7.621 11.946 1.00 92.12 73 SER A CA 1
ATOM 553 C C . SER A 1 73 ? -6.048 7.891 11.831 1.00 92.12 73 SER A C 1
ATOM 555 O O . SER A 1 73 ? -5.568 8.887 12.367 1.00 92.12 73 SER A O 1
ATOM 557 N N . GLU A 1 74 ? -5.309 7.066 11.084 1.00 93.38 74 GLU A N 1
ATOM 558 C CA . GLU A 1 74 ? -3.864 7.235 10.882 1.00 93.38 74 GLU A CA 1
ATOM 559 C C . GLU A 1 74 ? -3.519 8.328 9.873 1.00 93.38 74 GLU A C 1
ATOM 561 O O . GLU A 1 74 ? -2.510 9.013 10.031 1.00 93.38 74 GLU A O 1
ATOM 566 N N . VAL A 1 75 ? -4.356 8.521 8.850 1.00 93.50 75 VAL A N 1
ATOM 567 C CA . VAL A 1 75 ? -4.172 9.604 7.872 1.00 93.50 75 VAL A CA 1
ATOM 568 C C . VAL A 1 75 ? -4.748 10.934 8.368 1.00 93.50 75 VAL A C 1
ATOM 570 O O . VAL A 1 75 ? -4.326 11.990 7.899 1.00 93.50 75 VAL A O 1
ATOM 573 N N . ALA A 1 76 ? -5.669 10.913 9.339 1.00 91.62 76 ALA A N 1
ATOM 574 C CA . ALA A 1 76 ? -6.348 12.106 9.848 1.00 91.62 76 ALA A CA 1
ATOM 575 C C . ALA A 1 76 ? -5.408 13.266 10.254 1.00 91.62 76 ALA A C 1
ATOM 577 O O . ALA A 1 76 ? -5.720 14.401 9.892 1.00 91.62 76 ALA A O 1
ATOM 578 N N . PRO A 1 77 ? -4.246 13.046 10.908 1.00 90.25 77 PRO A N 1
ATOM 579 C CA . PRO A 1 77 ? -3.305 14.126 11.231 1.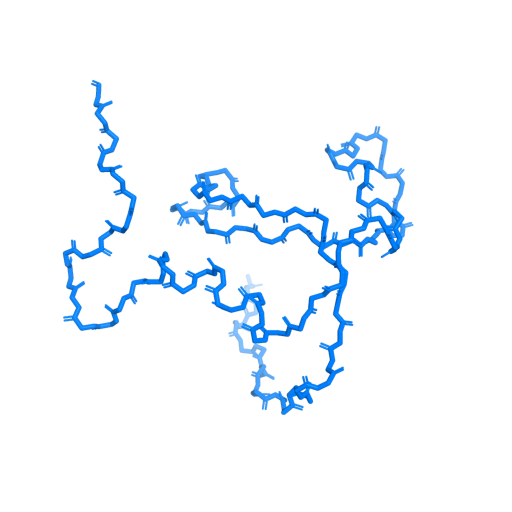00 90.25 77 PRO A CA 1
ATOM 580 C C . PRO A 1 77 ? -2.695 14.822 10.004 1.00 90.25 77 PRO A C 1
ATOM 582 O O . PRO A 1 77 ? -2.205 15.944 10.110 1.00 90.25 77 PRO A O 1
ATOM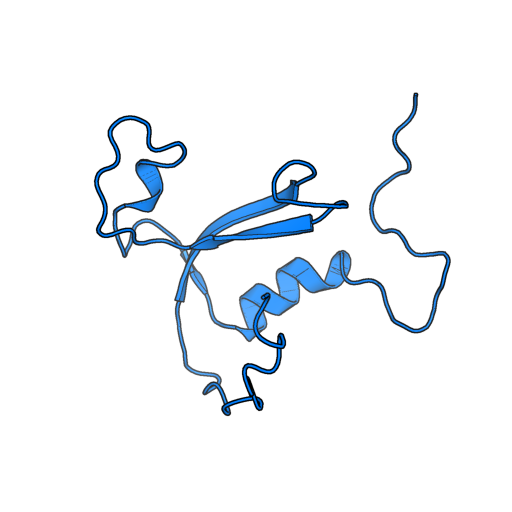 585 N N . TYR A 1 78 ? -2.714 14.159 8.845 1.00 87.69 78 TYR A N 1
ATOM 586 C CA . TYR A 1 78 ? -2.163 14.649 7.582 1.00 87.69 78 TYR A CA 1
ATOM 587 C C . TYR A 1 78 ? -3.242 15.181 6.629 1.00 87.69 78 TYR A C 1
ATOM 589 O O . TYR A 1 78 ? -2.924 15.705 5.559 1.00 87.69 78 TYR A O 1
ATOM 597 N N . ALA A 1 79 ? -4.520 15.040 6.988 1.00 80.56 79 ALA A N 1
ATOM 598 C CA . ALA A 1 79 ? -5.615 15.554 6.189 1.00 80.56 79 ALA A CA 1
ATOM 599 C C . ALA A 1 79 ? -5.640 17.087 6.258 1.00 80.56 79 ALA A C 1
ATOM 601 O O . ALA A 1 79 ? -5.696 17.687 7.332 1.00 80.56 79 ALA A O 1
ATOM 602 N N . VAL A 1 80 ? -5.642 17.732 5.092 1.00 68.31 80 VAL A N 1
ATOM 603 C CA . VAL A 1 80 ? -5.907 19.167 4.991 1.00 68.31 80 VAL A CA 1
ATOM 604 C C . VAL A 1 80 ? -7.359 19.422 5.394 1.00 68.31 80 VAL A C 1
ATOM 606 O O . VAL A 1 80 ? -8.289 19.078 4.666 1.00 68.31 80 VAL A O 1
ATOM 609 N N . SER A 1 81 ? -7.580 20.018 6.569 1.00 56.97 81 SER A N 1
ATOM 610 C CA . SER A 1 81 ? -8.910 20.506 6.934 1.00 56.97 81 SER A CA 1
ATOM 611 C C . SER A 1 81 ? -9.342 21.534 5.886 1.00 56.97 81 SER A C 1
ATOM 613 O O . SER A 1 81 ? -8.636 22.523 5.672 1.00 56.97 81 SER A O 1
ATOM 615 N N . SER A 1 82 ? -10.502 21.341 5.261 1.00 47.69 82 SER A N 1
ATOM 616 C CA . SER A 1 82 ? -11.058 22.234 4.231 1.00 47.69 82 SER A CA 1
ATOM 617 C C . SER A 1 82 ? -11.281 23.683 4.699 1.00 47.69 82 SER A C 1
ATOM 619 O O . SER A 1 82 ? -11.669 24.534 3.906 1.00 47.69 82 SER A O 1
ATOM 621 N N . SER A 1 83 ? -11.048 23.978 5.980 1.00 43.41 83 SER A N 1
ATOM 622 C CA . SER A 1 83 ? -11.218 25.282 6.616 1.00 43.41 83 SER A CA 1
ATOM 623 C C . SER A 1 83 ? -9.935 26.106 6.776 1.00 43.41 83 SER A C 1
ATOM 625 O O . SER A 1 83 ? -10.019 27.198 7.330 1.00 43.41 83 SER A O 1
ATOM 627 N N . SER A 1 84 ? -8.753 25.639 6.348 1.00 41.09 84 SER A N 1
ATOM 628 C CA . SER A 1 84 ? -7.524 26.430 6.523 1.00 41.09 84 SER A CA 1
ATOM 629 C C . SER A 1 84 ? -6.565 26.334 5.328 1.00 41.09 84 SER A C 1
ATOM 631 O O . SER A 1 84 ? -5.896 25.314 5.166 1.00 41.09 84 SER A O 1
ATOM 633 N N . PRO A 1 85 ? -6.424 27.397 4.507 1.00 45.22 85 PRO A N 1
ATOM 634 C CA . PRO A 1 85 ? -5.517 27.417 3.353 1.00 45.22 85 PRO A CA 1
ATOM 635 C C . PRO A 1 85 ? -4.020 27.431 3.729 1.00 45.22 85 PRO A C 1
ATOM 637 O O . PRO A 1 85 ? -3.173 27.509 2.844 1.00 45.22 85 PRO A O 1
ATOM 640 N N . ALA A 1 86 ? -3.681 27.350 5.022 1.00 51.75 86 ALA A N 1
ATOM 641 C CA . ALA A 1 86 ? -2.310 27.405 5.535 1.00 51.75 86 ALA A CA 1
ATOM 642 C C . ALA A 1 86 ? -1.825 26.107 6.216 1.00 51.75 86 ALA A C 1
ATOM 644 O O . ALA A 1 86 ? -0.688 26.055 6.677 1.00 51.75 86 ALA A O 1
ATOM 645 N N . ALA A 1 87 ? -2.643 25.054 6.292 1.00 49.34 87 ALA A N 1
ATOM 646 C CA . ALA A 1 87 ? -2.293 23.832 7.017 1.00 49.34 87 ALA A CA 1
ATOM 647 C C . ALA A 1 87 ? -1.729 22.753 6.079 1.00 49.34 87 ALA A C 1
ATOM 649 O O . ALA A 1 87 ? -2.361 21.726 5.872 1.00 49.34 87 ALA A O 1
ATOM 650 N N . SER A 1 88 ? -0.546 22.968 5.496 1.00 52.81 88 SER A N 1
ATOM 651 C CA . SER A 1 88 ? 0.251 21.821 5.037 1.00 52.81 88 SER A CA 1
ATOM 652 C C . SER A 1 88 ? 0.856 21.165 6.286 1.00 52.81 88 SER A C 1
ATOM 654 O O . SER A 1 88 ? 1.687 21.804 6.930 1.00 52.81 88 SER A O 1
ATOM 656 N N . PRO A 1 89 ? 0.477 19.927 6.657 1.00 55.94 89 PRO A N 1
ATOM 657 C CA . PRO A 1 89 ? 1.055 19.228 7.810 1.00 55.94 89 PRO A CA 1
ATOM 658 C C . PRO A 1 89 ? 2.502 18.782 7.555 1.00 55.94 89 PRO A C 1
ATOM 660 O O . PRO A 1 89 ? 3.184 18.307 8.460 1.00 55.94 89 PRO A O 1
ATOM 663 N N . PHE A 1 90 ? 2.985 18.937 6.321 1.00 55.88 90 PHE A N 1
ATOM 664 C CA . PHE A 1 90 ? 4.368 18.675 5.963 1.00 55.88 90 PHE A CA 1
ATOM 665 C C . PHE A 1 90 ? 5.227 19.906 6.270 1.00 55.88 90 PHE A C 1
ATOM 667 O O . PHE A 1 90 ? 4.898 20.993 5.777 1.00 55.88 90 PHE A O 1
ATOM 674 N N . PRO A 1 91 ? 6.324 19.763 7.042 1.00 50.75 91 PRO A N 1
ATOM 675 C CA . PRO A 1 91 ? 7.271 20.850 7.231 1.00 50.75 91 PRO A CA 1
ATOM 676 C C . PRO A 1 91 ? 7.759 21.311 5.857 1.00 50.75 91 PRO A C 1
ATOM 678 O O . PRO A 1 91 ? 8.114 20.490 5.009 1.00 50.75 91 PRO A O 1
ATOM 681 N N . ALA A 1 92 ? 7.734 22.624 5.618 1.00 51.75 92 ALA A N 1
ATOM 682 C CA . ALA A 1 92 ? 8.285 23.199 4.401 1.00 51.75 92 ALA A CA 1
ATOM 683 C C . ALA A 1 92 ? 9.731 22.708 4.257 1.00 51.75 92 ALA A C 1
ATOM 685 O O . ALA A 1 92 ? 10.547 22.951 5.145 1.00 51.75 92 ALA A O 1
ATOM 686 N N . ALA A 1 93 ? 10.020 21.975 3.178 1.00 48.62 93 ALA A N 1
ATOM 687 C CA . ALA A 1 93 ? 11.349 21.447 2.917 1.00 48.62 93 ALA A CA 1
ATOM 688 C C . ALA A 1 93 ? 12.365 22.598 2.982 1.00 48.62 93 ALA A C 1
ATOM 690 O O . ALA A 1 93 ? 12.309 23.535 2.179 1.00 48.62 93 ALA A O 1
ATOM 691 N N . SER A 1 94 ? 13.256 22.556 3.974 1.00 41.38 94 SER A N 1
ATOM 692 C CA . SER A 1 94 ? 14.400 23.456 4.048 1.00 41.38 94 SER A CA 1
ATOM 693 C C . SER A 1 94 ? 15.302 23.149 2.858 1.00 41.38 94 SER A C 1
ATOM 695 O O . SER A 1 94 ? 15.748 22.010 2.709 1.00 41.38 94 SER A O 1
ATOM 697 N N . ARG A 1 95 ? 15.492 24.154 1.999 1.00 46.12 95 ARG A N 1
ATOM 698 C CA . ARG A 1 95 ? 16.461 24.127 0.898 1.00 46.12 95 ARG A CA 1
ATOM 699 C C . ARG A 1 95 ? 17.874 23.884 1.409 1.00 46.12 95 ARG A C 1
ATOM 701 O O . ARG A 1 95 ? 18.167 24.361 2.528 1.00 46.12 95 ARG A O 1
#

Foldseek 3Di:
DDPDPPPPVPPDPDPQPDKFFWQDWDFQDPPVDHGGDIDTHGADDPDDDPPDPCPCSHHRNNGDIDTPVRVCVVCVCQDDDPPDPPDRVDDDDDD

Sequence (95 aa):
MTPPIAADYTAQAVSTDTIGYLHSTESGAGVDGPGMRFVFFVSGCQFRCLYCHNPDTWKLHNGRQVSVEQALSEVAPYAVSSSSPAASPFPAASR

Organism: Chromobacterium violaceum (NCBI:txid536)

Secondary structure (DSSP, 8-state):
-PPPS----------TT-EEEEEEEEEEESSSSSS-EEEEEES------TT-S-GGGGSTTSSEEEEHHHHHHHHGGGS--TT-TT---SPP---

InterPro domains:
  IPR001989 Radical-activating enzyme, conserved site [PS01087] (33-54)
  IPR007197 Radical SAM [SFLDS00029] (41-76)
  IPR013785 Aldolase-type TIM barrel [G3DSA:3.20.20.70] (18-85)
  IPR034457 Organic radical-activating enzymes [PTHR30352] (18-78)
  IPR058240 Radical SAM superfamily [SSF102114] (36-76)

pLDDT: mean 79.52, std 20.14, range [41.09, 97.62]

=== Feature glossary ===
The record interleaves many kinds of information about one protein. Here is each kind framed as the question it answers.

Q: Are the domains correctly placed relative to each other?
A: Predicted aligned error is AlphaFold's pairwise confidence. Unlike pLDDT (per-residue), PAE is per-residue-pair and captures whether two parts of the structure are correctly placed relative to each other. Units are ångströms of expected positional error.

Q: Which residues are in helices, strands, or loops?
A: Eight-state secondary structure (DSSP): H is the canonical α-helix, G the tighter 3₁₀-helix, I the wider π-helix; E/B are β-structure, T and S are turns and bends, and '-' is everything else. DSSP derives these from the pattern of main-chain N–H···O=C hydrogen bonds, not from the sequence.

Q: What if only a Cα trace is available?
A: P-SEA three-state annotation labels each residue as helix, strand, or coil based purely on the geometry of the Cα trace. It serves as a fallback when the full backbone (and thus DSSP) is unavailable.

Q: What are the backbone torsion angles?
A: φ (phi) and ψ (psi) are the two rotatable backbone dihedrals per residue: φ is the C(i-1)–N–Cα–C torsion, ψ is the N–Cα–C–N(i+1) torsion, both in degrees on (−180°, 180°]. α-helical residues cluster near (−60°, −45°); β-strand residues near (−120°, +130°). A Ramachandran plot is simply a scatter of (φ, ψ) for every residue.

Q: What known structures does this most resemble?
A: Structural nearest neighbors (via Foldseek easy-search vs the PDB). Reported per hit: target PDB id, E-value, and alignment TM-score. A TM-score above ~0.5 is the conventional threshold for 'same fold'.

Q: What family and function is it annotated with?
A: Database cross-references. InterPro integrates a dozen domain/family signature databases into unified entries with residue-range hits. GO terms attach function/process/location labels with evidence codes. CATH codes position the fold in a four-level structural taxonomy. Organism is the NCBI-taxonomy species name.

Q: Which residues are buried vs exposed?
A: Solvent accessibility: the surface area of each residue that a 1.4 Å water probe can touch, in Å². When only backbone atoms are present the absolute values are lower than full-atom SASA (side chains contribute most of the area) and are flagged as backbone-only.

Q: What do the diagnostic plots show?
A: Three diagnostic plots accompany the record. The Cα contact map visualizes the tertiary structure as a 2D adjacency matrix (8 Å cutoff, sequence-local contacts suppressed). The Ramachandran plot shows the distribution of backbone (φ, ψ) torsions, with points in the α and β basins reflecting secondary structure content. The PAE plot shows AlphaFold's inter-residue confidence as a color matrix.

Q: What is the amino-acid chain?
A: The amino-acid sequence is the protein's primary structure: the linear order of residues from the N-terminus to the C-terminus, written in one-letter code. Everything else here — the 3D coordinates, the secondary structure, the domain annotations — is ultimately a consequence of this string.

Q: What do the rendered images show?
A: The six renders are orthographic views along the three Cartesian axes in both directions. Representation (cartoon, sticks, or surface) and color scheme (sequence-rainbow or by-chain) vary across proteins so the training set covers all the common visualization conventions.

Q: Where is each backbone atom in 3D?
A: The mmCIF table is the protein's shape written out atom by atom. For each backbone N, Cα, C, and carbonyl O, it records an (x, y, z) coordinate triple in Å plus the residue type, chain letter, and residue number.

Q: How mobile is each atom in the crystal?
A: For experimental (PDB) structures, the B-factor (temperature factor) quantifies the positional spread of each atom in the crystal — a combination of thermal vibration and static disorder — in units of Å². High B-factors mark flexible loops or poorly resolved regions; low B-factors mark the rigid, well-ordered core.

Q: How big and how compact is the whole molecule?
A: Three whole-structure scalars: the radius of gyration (RMS distance of Cα from centroid, in Å), the count of Cα–Cα contacts (pairs closer than 8 Å and separated by more than four residues in sequence — i.e. tertiary, not local, contacts), and the bounding-box dimensions. Together they distinguish compact globular folds from extended fibres or disordered chains.

Q: What does the local fold look like, residue by residue?
A: A 3Di character summarizes, for each residue, the relative orientation of the Cα frame of its nearest spatial neighbor. Because it encodes fold topology rather than chemistry, 3Di alignments detect remote structural similarity that sequence alignment misses.

Q: How confident is the AlphaFold model at each residue?
A: For AlphaFold models, the B-factor field carries pLDDT — the model's own estimate of local accuracy on a 0–100 scale. Regions with pLDDT<50 should be treated as essentially unmodeled; they often correspond to intrinsically disordered segments.